Protein AF-A0A3N4KZ44-F1 (afdb_monomer_lite)

Secondary structure (DSSP, 8-state):
--PPPPPPPP-PPPPP----------------PPP---S-HHHHHHHHHS----HHHHHHHHHHHHHHHTT----TT-S----GGGG----TT--HHHIIIIIHHHHT--TTPBPPHHHHH---SS---EEETTTTEEEEEEEEE-TTS-EEEEEEE--SSSS-B--GGGSSGGGS---

Organism: NCBI:txid1392247

Structure (mmCIF, N/CA/C/O backbone):
data_AF-A0A3N4KZ44-F1
#
_entry.id   AF-A0A3N4KZ44-F1
#
loop_
_atom_site.group_PDB
_atom_site.id
_atom_site.type_symbol
_atom_site.label_atom_id
_atom_site.label_alt_id
_atom_site.label_comp_id
_atom_site.label_asym_id
_atom_site.label_entity_id
_atom_site.label_seq_id
_atom_site.pdbx_PDB_ins_code
_atom_site.Cartn_x
_atom_site.Cartn_y
_atom_site.Cartn_z
_atom_site.occupancy
_atom_site.B_iso_or_equiv
_atom_site.auth_seq_id
_atom_site.auth_comp_id
_atom_site.auth_asym_id
_atom_site.auth_atom_id
_atom_site.pdbx_PDB_model_num
ATOM 1 N N . MET A 1 1 ? -54.982 -13.022 35.922 1.00 40.28 1 MET A N 1
ATOM 2 C CA . MET A 1 1 ? -55.356 -11.847 36.739 1.00 40.28 1 MET A CA 1
ATOM 3 C C . MET A 1 1 ? -54.188 -10.865 36.671 1.00 40.28 1 MET A C 1
ATOM 5 O O . MET A 1 1 ? -53.186 -11.093 37.330 1.00 40.28 1 MET A O 1
ATOM 9 N N . PHE A 1 2 ? -54.249 -9.863 35.788 1.00 37.91 2 PHE A N 1
ATOM 10 C CA . PHE A 1 2 ? -53.142 -8.926 35.540 1.00 37.91 2 PHE A CA 1
ATOM 11 C C . PHE A 1 2 ? -53.547 -7.516 35.988 1.00 37.91 2 PHE A C 1
ATOM 13 O O . PHE A 1 2 ? -54.566 -6.992 35.543 1.00 37.91 2 PHE A O 1
ATOM 20 N N . ARG A 1 3 ? -52.770 -6.931 36.910 1.00 39.06 3 ARG A N 1
ATOM 21 C CA . ARG A 1 3 ? -52.934 -5.558 37.416 1.00 39.06 3 ARG A CA 1
ATOM 22 C C . ARG A 1 3 ? -52.332 -4.565 36.417 1.00 39.06 3 ARG A C 1
ATOM 24 O O . ARG A 1 3 ? -51.129 -4.597 36.178 1.00 39.06 3 ARG A O 1
ATOM 31 N N . LEU A 1 4 ? -53.154 -3.661 35.890 1.00 42.06 4 LEU A N 1
ATOM 32 C CA . LEU A 1 4 ? -52.714 -2.461 35.174 1.00 42.06 4 LEU A CA 1
ATOM 33 C C . LEU A 1 4 ? -52.426 -1.348 36.191 1.00 42.06 4 LEU A C 1
ATOM 35 O O . LEU A 1 4 ? -53.303 -0.972 36.965 1.00 42.06 4 LEU A O 1
ATOM 39 N N . LEU A 1 5 ? -51.194 -0.832 36.198 1.00 40.97 5 LEU A N 1
ATOM 40 C CA . LEU A 1 5 ? -50.824 0.363 36.959 1.00 40.97 5 LEU A CA 1
ATOM 41 C C . LEU A 1 5 ? -51.255 1.614 36.180 1.00 40.97 5 LEU A C 1
ATOM 43 O O . LEU A 1 5 ? -50.787 1.863 35.069 1.00 40.97 5 LEU A O 1
ATOM 47 N N . SER A 1 6 ? -52.151 2.395 36.782 1.00 49.12 6 SER A N 1
ATOM 48 C CA . SER A 1 6 ? -52.644 3.673 36.264 1.00 49.12 6 SER A CA 1
ATOM 49 C C . SER A 1 6 ? -51.528 4.716 36.162 1.00 49.12 6 SER A C 1
ATOM 51 O O . SER A 1 6 ? -50.885 5.052 37.155 1.00 49.12 6 SER A O 1
ATOM 53 N N . ARG A 1 7 ? -51.339 5.289 34.968 1.00 46.06 7 ARG A N 1
ATOM 54 C CA . ARG A 1 7 ? -50.574 6.529 34.774 1.00 46.06 7 ARG A CA 1
ATOM 55 C C . ARG A 1 7 ? -51.441 7.720 35.185 1.00 46.06 7 ARG A C 1
ATOM 57 O O . ARG A 1 7 ? -52.486 7.949 34.585 1.00 46.06 7 ARG A O 1
ATOM 64 N N . GLN A 1 8 ? -50.992 8.494 36.169 1.00 47.38 8 GLN A N 1
ATOM 65 C CA . GLN A 1 8 ? -51.526 9.830 36.437 1.00 47.38 8 GLN A CA 1
ATOM 66 C C . GLN A 1 8 ? -50.777 10.865 35.592 1.00 47.38 8 GLN A C 1
ATOM 68 O O . GLN A 1 8 ? -49.548 10.860 35.526 1.00 47.38 8 GLN A O 1
ATOM 73 N N . ALA A 1 9 ? -51.527 11.752 34.940 1.00 46.09 9 ALA A N 1
ATOM 74 C CA . ALA A 1 9 ? -50.994 12.895 34.211 1.00 46.09 9 ALA A CA 1
ATOM 75 C C . ALA A 1 9 ? -50.827 14.082 35.171 1.00 46.09 9 ALA A C 1
ATOM 77 O O . ALA A 1 9 ? -51.805 14.568 35.737 1.00 46.09 9 ALA A O 1
ATOM 78 N N . ALA A 1 10 ? -49.596 14.563 35.341 1.00 48.56 10 ALA A N 1
ATOM 79 C CA . ALA A 1 10 ? -49.326 15.802 36.060 1.00 48.56 10 ALA A CA 1
ATOM 80 C C . ALA A 1 10 ? -49.395 16.983 35.081 1.00 48.56 10 ALA A C 1
ATOM 82 O O . ALA A 1 10 ? -48.606 17.075 34.140 1.00 48.56 10 ALA A O 1
ATOM 83 N N . LYS A 1 11 ? -50.350 17.891 35.300 1.00 52.84 11 LYS A N 1
ATOM 84 C CA . LYS A 1 11 ? -50.457 19.160 34.574 1.00 52.84 11 LYS A CA 1
ATOM 85 C C . LYS A 1 11 ? -49.681 20.220 35.355 1.00 52.84 11 LYS A C 1
ATOM 87 O O . LYS A 1 11 ? -50.079 20.588 36.457 1.00 52.84 11 LYS A O 1
ATOM 92 N N . ALA A 1 12 ? -48.565 20.689 34.804 1.00 51.66 12 ALA A N 1
ATOM 93 C CA . ALA A 1 12 ? -47.811 21.791 35.391 1.00 51.66 12 ALA A CA 1
ATOM 94 C C . ALA A 1 12 ? -48.602 23.101 35.239 1.00 51.66 12 ALA A C 1
ATOM 96 O O . ALA A 1 12 ? -48.993 23.477 34.133 1.00 51.66 12 ALA A O 1
ATOM 97 N N . VAL A 1 13 ? -48.844 23.785 36.357 1.00 61.00 13 VAL A N 1
ATOM 98 C CA . VAL A 1 13 ? -49.424 25.133 36.386 1.00 61.00 13 VAL A CA 1
ATOM 99 C C . VAL A 1 13 ? -48.278 26.141 36.227 1.00 61.00 13 VAL A C 1
ATOM 101 O O . VAL A 1 13 ? -47.340 26.100 37.028 1.00 61.00 13 VAL A O 1
ATOM 104 N N . PRO A 1 14 ? -48.307 27.047 35.233 1.00 47.00 14 PRO A N 1
ATOM 105 C CA . PRO A 1 14 ? -47.292 28.083 35.115 1.00 47.00 14 PRO A CA 1
ATOM 106 C C . PRO A 1 14 ? -47.464 29.110 36.238 1.00 47.00 14 PRO A C 1
ATOM 108 O O . PRO A 1 14 ? -48.543 29.675 36.409 1.00 47.00 14 PRO A O 1
ATOM 111 N N . ARG A 1 15 ? -46.394 29.372 36.998 1.00 53.53 15 ARG A N 1
ATOM 112 C CA . ARG A 1 15 ? -46.328 30.512 37.923 1.00 53.53 15 ARG A CA 1
ATOM 113 C C . ARG A 1 15 ? -45.977 31.778 37.132 1.00 53.53 15 ARG A C 1
ATOM 115 O O . ARG A 1 15 ? -44.904 31.812 36.528 1.00 53.53 15 ARG A O 1
ATOM 122 N N . PRO A 1 16 ? -46.821 32.820 37.129 1.00 54.81 16 PRO A N 1
ATOM 123 C CA . PRO A 1 16 ? -46.463 34.102 36.549 1.00 54.81 16 PRO A CA 1
ATOM 124 C C . PRO A 1 16 ? -45.644 34.901 37.568 1.00 54.81 16 PRO A C 1
ATOM 126 O O . PRO A 1 16 ? -46.110 35.171 38.670 1.00 54.81 16 PRO A O 1
ATOM 129 N N . GLY A 1 17 ? -44.427 35.293 37.191 1.00 56.12 17 GLY A N 1
ATOM 130 C CA . GLY A 1 17 ? -43.670 36.308 37.925 1.00 56.12 17 GLY A CA 1
ATOM 131 C C . GLY A 1 17 ? -42.298 35.853 38.395 1.00 56.12 17 GLY A C 1
ATOM 132 O O . GLY A 1 17 ? -42.107 35.554 39.565 1.00 56.12 17 GLY A O 1
ATOM 133 N N . LEU A 1 18 ? -41.331 35.870 37.482 1.00 46.88 18 LEU A N 1
ATOM 134 C CA . LEU A 1 18 ? -39.922 36.120 37.787 1.00 46.88 18 LEU A CA 1
ATOM 135 C C . LEU A 1 18 ? -39.269 36.605 36.490 1.00 46.88 18 LEU A C 1
ATOM 137 O O . LEU A 1 18 ? -38.798 35.829 35.663 1.00 46.88 18 LEU A O 1
ATOM 141 N N . ARG A 1 19 ? -39.342 37.924 36.273 1.00 55.53 19 ARG A N 1
ATOM 142 C CA . ARG A 1 19 ? -38.560 38.610 35.243 1.00 55.53 19 ARG A CA 1
ATOM 143 C C . ARG A 1 19 ? -37.095 38.556 35.670 1.00 55.53 19 ARG A C 1
ATOM 145 O O . ARG A 1 19 ? -36.707 39.242 36.609 1.00 55.53 19 ARG A O 1
ATOM 152 N N . LEU A 1 20 ? -36.312 37.739 34.976 1.00 49.72 20 LEU A N 1
ATOM 153 C CA . LEU A 1 20 ? -34.854 37.789 34.990 1.00 49.72 20 LEU A CA 1
ATOM 154 C C . LEU A 1 20 ? -34.363 38.606 33.782 1.00 49.72 20 LEU A C 1
ATOM 156 O O . LEU A 1 20 ? -35.048 38.657 32.756 1.00 49.72 20 LEU A O 1
ATOM 160 N N . PRO A 1 21 ? -33.223 39.297 33.926 1.00 47.91 21 PRO A N 1
ATOM 161 C CA . PRO A 1 21 ? -32.775 40.329 33.008 1.00 47.91 21 PRO A CA 1
ATOM 162 C C . PRO A 1 21 ? -32.387 39.738 31.653 1.00 47.91 21 PRO A C 1
ATOM 164 O O . PRO A 1 21 ? -31.763 38.681 31.568 1.00 47.91 21 PRO A O 1
ATOM 167 N N . THR A 1 22 ? -32.721 40.469 30.591 1.00 53.00 22 THR A N 1
ATOM 168 C CA . THR A 1 22 ? -32.206 40.317 29.226 1.00 53.00 22 THR A CA 1
ATOM 169 C C . THR A 1 22 ? -30.694 40.553 29.204 1.00 53.00 22 THR A C 1
ATOM 171 O O . THR A 1 22 ? -30.212 41.610 28.810 1.00 53.00 22 THR A O 1
ATOM 174 N N . GLY A 1 23 ? -29.936 39.566 29.674 1.00 49.66 23 GLY A N 1
ATOM 175 C CA . GLY A 1 23 ? -28.494 39.464 29.511 1.00 49.66 23 GLY A CA 1
ATOM 176 C C . GLY A 1 23 ? -28.191 38.430 28.437 1.00 49.66 23 GLY A C 1
ATOM 177 O O . GLY A 1 23 ? -28.537 37.267 28.603 1.00 49.66 23 GLY A O 1
ATOM 178 N N . THR A 1 24 ? -27.607 38.896 27.331 1.00 50.44 24 THR A N 1
ATOM 179 C CA . THR A 1 24 ? -26.847 38.128 26.328 1.00 50.44 24 THR A CA 1
ATOM 180 C C . THR A 1 24 ? -27.332 36.700 26.054 1.00 50.44 24 THR A C 1
ATOM 182 O O . THR A 1 24 ? -26.993 35.745 26.749 1.00 50.44 24 THR A O 1
ATOM 185 N N . SER A 1 25 ? -28.048 36.535 24.938 1.00 44.53 25 SER A N 1
ATOM 186 C CA . SER A 1 25 ? -28.306 35.235 24.312 1.00 44.53 25 SER A CA 1
ATOM 187 C C . SER A 1 25 ? -26.978 34.538 23.986 1.00 44.53 25 SER A C 1
ATOM 189 O O . SER A 1 25 ? -26.465 34.633 22.870 1.00 44.53 25 SER A O 1
ATOM 191 N N . ARG A 1 26 ? -26.411 33.810 24.955 1.00 45.97 26 ARG A N 1
ATOM 192 C CA . ARG A 1 26 ? -25.423 32.769 24.690 1.00 45.97 26 ARG A CA 1
ATOM 193 C C . ARG A 1 26 ? -26.146 31.736 23.844 1.00 45.97 26 ARG A C 1
ATOM 195 O O . ARG A 1 26 ? -26.981 30.985 24.339 1.00 45.97 26 ARG A O 1
ATOM 202 N N . ARG A 1 27 ? -25.864 31.746 22.544 1.00 41.91 27 ARG A N 1
ATOM 203 C CA . ARG A 1 27 ? -26.273 30.699 21.614 1.00 41.91 27 ARG A CA 1
ATOM 204 C C . ARG A 1 27 ? -25.548 29.431 22.065 1.00 41.91 27 ARG A C 1
ATOM 206 O O . ARG A 1 27 ? -24.419 29.175 21.665 1.00 41.91 27 ARG A O 1
ATOM 213 N N . ILE A 1 28 ? -26.153 28.690 22.992 1.00 43.34 28 ILE A N 1
ATOM 214 C CA . ILE A 1 28 ? -25.689 27.358 23.362 1.00 43.34 28 ILE A CA 1
ATOM 215 C C . ILE A 1 28 ? -25.961 26.519 22.122 1.00 43.34 28 ILE A C 1
ATOM 217 O O . ILE A 1 28 ? -27.093 26.110 21.873 1.00 43.34 28 ILE A O 1
ATOM 221 N N . HIS A 1 29 ? -24.942 26.343 21.286 1.00 44.47 29 HIS A N 1
ATOM 222 C CA . HIS A 1 29 ? -24.973 25.311 20.268 1.00 44.47 29 HIS A CA 1
ATOM 223 C C . HIS A 1 29 ? -25.168 24.000 21.025 1.00 44.47 29 HIS A C 1
ATOM 225 O O . HIS A 1 29 ? -24.262 23.545 21.719 1.00 44.47 29 HIS A O 1
ATOM 231 N N . SER A 1 30 ? -26.382 23.447 20.986 1.00 54.56 30 SER A N 1
ATOM 232 C CA . SER A 1 30 ? -26.667 22.154 21.591 1.00 54.56 30 SER A CA 1
ATOM 233 C C . SER A 1 30 ? -25.847 21.125 20.827 1.00 54.56 30 SER A C 1
ATOM 235 O O . SER A 1 30 ? -26.224 20.703 19.733 1.00 54.56 30 SER A O 1
ATOM 237 N N . VAL A 1 31 ? -24.678 20.783 21.360 1.00 65.19 31 VAL A N 1
ATOM 238 C CA . VAL A 1 31 ? -23.853 19.717 20.813 1.00 65.19 31 VAL A CA 1
ATOM 239 C C . VAL A 1 31 ? -24.664 18.437 20.971 1.00 65.19 31 VAL A C 1
ATOM 241 O O . VAL A 1 31 ? -24.881 17.961 22.085 1.00 65.19 31 VAL A O 1
ATOM 244 N N . GLN A 1 32 ? -25.187 17.926 19.859 1.00 71.69 32 GLN A N 1
ATOM 245 C CA . GLN A 1 32 ? -25.942 16.684 19.859 1.00 71.69 32 GLN A CA 1
ATOM 246 C C . GLN A 1 32 ? -24.969 15.552 20.188 1.00 71.69 32 GLN A C 1
ATOM 248 O O . GLN A 1 32 ? -24.024 15.299 19.442 1.00 71.69 32 GLN A O 1
ATOM 253 N N . LEU A 1 33 ? -25.167 14.921 21.344 1.00 71.44 33 LEU A N 1
ATOM 254 C CA . LEU A 1 33 ? -24.372 13.771 21.746 1.00 71.44 33 LEU A CA 1
ATOM 255 C C . LEU A 1 33 ? -24.641 12.604 20.784 1.00 71.44 33 LEU A C 1
ATOM 257 O O . LEU A 1 33 ? -25.797 12.404 20.388 1.00 71.44 33 LEU A O 1
ATOM 261 N N . PRO A 1 34 ? -23.609 11.823 20.421 1.00 74.25 34 PRO A N 1
ATOM 262 C CA . PRO A 1 34 ? -23.810 10.601 19.660 1.00 74.25 34 PRO A CA 1
ATOM 263 C C . PRO A 1 34 ? -24.719 9.652 20.447 1.00 74.25 34 PRO A C 1
ATOM 265 O O . PRO A 1 34 ? -24.643 9.556 21.674 1.00 74.25 34 PRO A O 1
ATOM 268 N N . TYR A 1 35 ? -25.610 8.966 19.736 1.00 77.00 35 TYR A N 1
ATOM 269 C CA . TYR A 1 35 ? -26.582 8.063 20.344 1.00 77.00 35 TYR A CA 1
ATOM 270 C C . TYR A 1 35 ? -25.882 6.914 21.092 1.00 77.00 35 TYR A C 1
ATOM 272 O O . TYR A 1 35 ? -25.133 6.142 20.495 1.00 77.00 35 TYR A O 1
ATOM 280 N N . SER A 1 36 ? -26.154 6.787 22.395 1.00 73.00 36 SER A N 1
ATOM 281 C CA . SER A 1 36 ? -25.582 5.768 23.288 1.00 73.00 36 SER A CA 1
ATOM 282 C C . SER A 1 36 ? -26.632 4.737 23.732 1.00 73.00 36 SER A C 1
ATOM 284 O O . SER A 1 36 ? -26.799 4.475 24.924 1.00 73.00 36 SER A O 1
ATOM 286 N N . GLY A 1 37 ? -27.417 4.216 22.786 1.00 81.50 37 GLY A N 1
ATOM 287 C CA . GLY A 1 37 ? -28.410 3.176 23.072 1.00 81.50 37 GLY A CA 1
ATOM 288 C C . GLY A 1 37 ? -27.800 1.780 23.261 1.00 81.50 37 GLY A C 1
ATOM 289 O O . GLY A 1 37 ? -26.612 1.585 22.996 1.00 81.50 37 GLY A O 1
ATOM 290 N N . PRO A 1 38 ? -28.611 0.791 23.685 1.00 84.56 38 PRO A N 1
ATOM 291 C CA . PRO A 1 38 ? -28.193 -0.606 23.773 1.00 84.56 38 PRO A CA 1
ATOM 292 C C . PRO A 1 38 ? -27.621 -1.108 22.437 1.00 84.56 38 PRO A C 1
ATOM 294 O O . PRO A 1 38 ? -28.073 -0.661 21.376 1.00 84.56 38 PRO A O 1
ATOM 297 N N . PRO A 1 39 ? -26.658 -2.042 22.450 1.00 81.69 39 PRO A N 1
ATOM 298 C CA . PRO A 1 39 ? -26.123 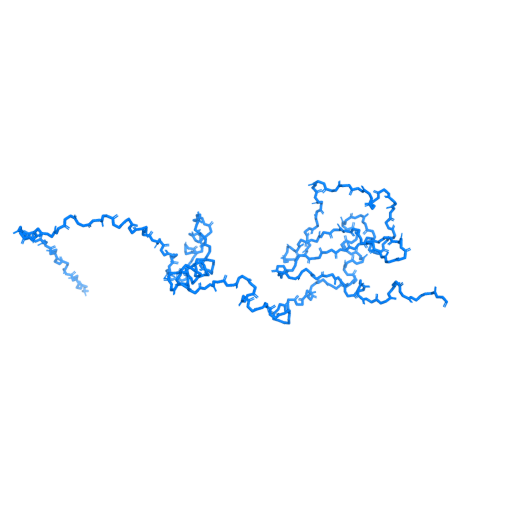-2.622 21.224 1.00 81.69 39 PRO A CA 1
ATOM 299 C C . PRO A 1 39 ? -27.234 -3.380 20.484 1.00 81.69 39 PRO A C 1
ATOM 301 O O . PRO A 1 39 ? -27.728 -4.404 20.947 1.00 81.69 39 PRO A O 1
ATOM 304 N N . SER A 1 40 ? -27.658 -2.838 19.344 1.00 89.06 40 SER A N 1
ATOM 305 C CA . SER A 1 40 ? -28.688 -3.405 18.472 1.00 89.06 40 SER A CA 1
ATOM 306 C C . SER A 1 40 ? -28.388 -3.053 17.016 1.00 89.06 40 SER A C 1
ATOM 308 O O . SER A 1 40 ? -27.619 -2.125 16.746 1.00 89.06 40 SER A O 1
AT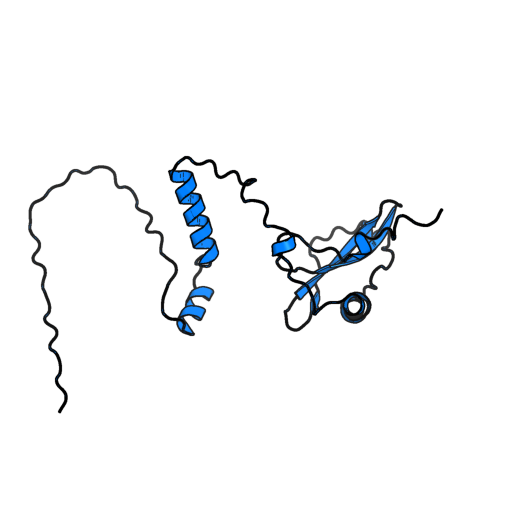OM 310 N N . TYR A 1 41 ? -29.012 -3.762 16.075 1.00 83.25 41 TYR A N 1
ATOM 311 C CA . TYR A 1 41 ? -28.844 -3.488 14.646 1.00 83.25 41 TYR A CA 1
ATOM 312 C C . TYR A 1 41 ? -29.269 -2.055 14.276 1.00 83.25 41 TYR A C 1
ATOM 314 O O . TYR A 1 41 ? -28.580 -1.383 13.512 1.00 83.25 41 TYR A O 1
ATOM 322 N N . ASP A 1 42 ? -30.323 -1.535 14.911 1.00 79.06 42 ASP A N 1
ATOM 323 C CA . ASP A 1 42 ? -30.773 -0.147 14.742 1.00 79.06 42 ASP A CA 1
ATOM 324 C C . ASP A 1 42 ? -29.739 0.873 15.235 1.00 79.06 42 ASP A C 1
ATOM 326 O O . ASP A 1 42 ? -29.569 1.937 14.635 1.00 79.06 42 ASP A O 1
ATOM 330 N N . THR A 1 43 ? -29.018 0.553 16.314 1.00 78.56 43 THR A N 1
ATOM 331 C CA . THR A 1 43 ? -27.940 1.396 16.858 1.00 78.56 43 THR A CA 1
ATOM 332 C C . THR A 1 43 ? -26.792 1.517 15.857 1.00 78.56 43 THR A C 1
ATOM 334 O O . THR A 1 43 ? -26.274 2.612 15.644 1.00 78.56 43 THR A O 1
ATOM 337 N N . ILE A 1 44 ? -26.441 0.410 15.197 1.00 73.06 44 ILE A N 1
ATOM 338 C CA . ILE A 1 44 ? -25.412 0.357 14.154 1.00 73.06 44 ILE A CA 1
ATOM 339 C C . ILE A 1 44 ? -25.887 1.126 12.915 1.00 73.06 44 ILE A C 1
ATOM 341 O O . ILE A 1 44 ? -25.208 2.043 12.456 1.00 73.06 44 ILE A O 1
ATOM 345 N N . ALA A 1 45 ? -27.089 0.828 12.415 1.00 79.88 45 ALA A N 1
ATOM 346 C CA . ALA A 1 45 ? -27.648 1.484 11.236 1.00 79.88 45 ALA A CA 1
ATOM 347 C C . ALA A 1 45 ? -27.738 3.010 11.409 1.00 79.88 45 ALA A C 1
ATOM 349 O O . ALA A 1 45 ? -27.387 3.755 10.493 1.00 79.88 45 ALA A O 1
ATOM 350 N N . ARG A 1 46 ? -28.131 3.500 12.594 1.00 73.06 46 ARG A N 1
ATOM 351 C CA . ARG A 1 46 ? -28.152 4.941 12.900 1.00 73.06 46 ARG A CA 1
ATOM 352 C C . ARG A 1 46 ? -26.761 5.566 12.950 1.00 73.06 46 ARG A C 1
ATOM 354 O O . ARG A 1 46 ? -26.618 6.688 12.472 1.00 73.06 46 ARG A O 1
ATOM 361 N N . GLN A 1 47 ? -25.752 4.867 13.477 1.00 68.94 47 GLN A N 1
ATOM 362 C CA . GLN A 1 47 ? -24.371 5.365 13.479 1.00 68.94 47 GLN A CA 1
ATOM 363 C C . GLN A 1 47 ? -23.847 5.585 12.056 1.00 68.94 47 GLN A C 1
ATOM 365 O O . GLN A 1 47 ? -23.237 6.618 11.801 1.00 68.94 47 GLN A O 1
ATOM 370 N N . PHE A 1 48 ? -24.140 4.671 11.127 1.00 67.88 48 PHE A N 1
ATOM 371 C CA . PHE A 1 48 ? -23.689 4.775 9.734 1.00 67.88 48 PHE A CA 1
ATOM 372 C C . PHE A 1 48 ? -24.571 5.665 8.846 1.00 67.88 48 PHE A C 1
ATOM 374 O O . PHE A 1 48 ? -24.085 6.203 7.857 1.00 67.88 48 PHE A O 1
ATOM 381 N N . SER A 1 49 ? -25.853 5.836 9.184 1.00 70.50 49 SER A N 1
ATOM 382 C CA . SER A 1 49 ? -26.788 6.659 8.394 1.00 70.50 49 SER A CA 1
ATOM 383 C C . SER A 1 49 ? -26.786 8.133 8.796 1.00 70.50 49 SER A C 1
ATOM 385 O O . SER A 1 49 ? -27.216 8.991 8.029 1.00 70.50 49 SER A O 1
ATOM 387 N N . SER A 1 50 ? -26.355 8.452 10.017 1.00 59.06 50 SER A N 1
ATOM 388 C CA . SER A 1 50 ? -26.259 9.839 10.457 1.00 59.06 50 SER A CA 1
ATOM 389 C C . SER A 1 50 ? -24.999 10.481 9.876 1.00 59.06 50 SER A C 1
ATOM 391 O O . SER A 1 50 ? -23.922 9.899 9.936 1.00 59.06 50 SER A O 1
ATOM 393 N N . SER A 1 51 ? -25.084 11.728 9.411 1.00 58.09 51 SER A N 1
ATOM 394 C CA . SER A 1 51 ? -23.908 12.558 9.095 1.00 58.09 51 SER A CA 1
ATOM 395 C C . SER A 1 51 ? -23.065 12.900 10.342 1.00 58.09 51 SER A C 1
ATOM 397 O O . SER A 1 51 ? -22.308 13.873 10.339 1.00 58.09 51 SER A O 1
ATOM 399 N N . GLN A 1 52 ? -23.265 12.186 11.455 1.00 58.28 52 GLN A N 1
ATOM 400 C CA . GLN A 1 52 ? -22.607 12.436 12.720 1.00 58.28 52 GLN A CA 1
ATOM 401 C C . GLN A 1 52 ? -21.247 11.754 12.704 1.00 58.28 52 GLN A C 1
ATOM 403 O O . GLN A 1 52 ? -21.100 10.554 12.498 1.00 58.28 52 GLN A O 1
ATOM 408 N N . ILE A 1 53 ? -20.246 12.588 12.945 1.00 59.91 53 ILE A N 1
ATOM 409 C CA . ILE A 1 53 ? -18.870 12.224 13.249 1.00 59.91 53 ILE A CA 1
ATOM 410 C C . ILE A 1 53 ? -18.880 11.042 14.229 1.00 59.91 53 ILE A C 1
ATOM 412 O O . ILE A 1 53 ? -19.522 11.125 15.279 1.00 59.91 53 ILE A O 1
ATOM 416 N N . GLY A 1 54 ? -18.184 9.952 13.884 1.00 72.50 54 GLY A N 1
ATOM 417 C CA . GLY A 1 54 ? -18.165 8.731 14.691 1.00 72.50 54 GLY A CA 1
ATOM 418 C C . GLY A 1 54 ? -17.837 9.011 16.168 1.00 72.50 54 GLY A C 1
ATOM 419 O O . GLY A 1 54 ? -17.123 9.976 16.457 1.00 72.50 54 GLY A O 1
ATOM 420 N N . PRO A 1 55 ? -18.313 8.187 17.122 1.00 68.81 55 PRO A N 1
ATOM 421 C CA . PRO A 1 55 ? -18.223 8.487 18.554 1.00 68.81 55 PRO A CA 1
ATOM 422 C C . PRO A 1 55 ? -16.803 8.838 19.018 1.00 68.81 55 PRO A C 1
ATOM 424 O O . PRO A 1 55 ? -16.613 9.788 19.772 1.00 68.81 55 PRO A O 1
ATOM 427 N N . GLN A 1 56 ? -15.788 8.132 18.508 1.00 68.81 56 GLN A N 1
ATOM 428 C CA . GLN A 1 56 ? -14.382 8.429 18.799 1.00 68.81 56 GLN A CA 1
ATOM 429 C C . GLN A 1 56 ? -13.969 9.833 18.345 1.00 68.81 56 GLN A C 1
ATOM 431 O O . GLN A 1 56 ? -13.384 10.587 19.121 1.00 68.81 56 GLN A O 1
ATOM 436 N N . ALA A 1 57 ? -14.310 10.211 17.115 1.00 71.94 57 ALA A N 1
ATOM 437 C CA . ALA A 1 57 ? -13.984 11.524 16.578 1.00 71.94 57 ALA A CA 1
ATOM 438 C C . ALA A 1 57 ? -14.786 12.645 17.272 1.00 71.94 57 ALA A C 1
ATOM 440 O O . ALA A 1 57 ? -14.267 13.748 17.451 1.00 71.94 57 ALA A O 1
ATOM 441 N N . PHE A 1 58 ? -16.005 12.357 17.746 1.00 79.00 58 PHE A N 1
ATOM 442 C CA . PHE A 1 58 ? -16.774 13.271 18.591 1.00 79.00 58 PHE A CA 1
ATOM 443 C C . PHE A 1 58 ? -16.053 13.551 19.916 1.00 79.00 58 PHE A C 1
ATOM 445 O O . PHE A 1 58 ? -15.834 14.712 20.263 1.00 79.00 58 PHE A O 1
ATOM 452 N N . PHE A 1 59 ? -15.635 12.508 20.641 1.00 78.25 59 PHE A N 1
ATOM 453 C CA . PHE A 1 59 ? -14.926 12.676 21.914 1.00 78.25 59 PHE A CA 1
ATOM 454 C C . PHE A 1 59 ? -13.543 13.311 21.738 1.00 78.25 59 PHE A C 1
ATOM 456 O O . PHE A 1 59 ? -13.153 14.130 22.570 1.00 78.25 59 PHE A O 1
ATOM 463 N N . ALA A 1 60 ? -12.834 13.009 20.647 1.00 77.25 60 ALA A N 1
ATOM 464 C CA . ALA A 1 60 ? -11.569 13.661 20.315 1.00 77.25 60 ALA A CA 1
ATOM 465 C C . ALA A 1 60 ? -11.753 15.175 20.102 1.00 77.25 60 ALA A C 1
ATOM 467 O O . ALA A 1 60 ? -11.064 15.971 20.741 1.00 77.25 60 ALA A O 1
ATOM 468 N N . ARG A 1 61 ? -12.743 15.584 19.292 1.00 78.25 61 ARG A N 1
ATOM 469 C CA . ARG A 1 61 ? -13.083 17.006 19.100 1.00 78.25 61 ARG A CA 1
ATOM 470 C C . ARG A 1 61 ? -13.529 17.677 20.391 1.00 78.25 61 ARG A C 1
ATOM 472 O O . ARG A 1 61 ? -13.121 18.802 20.656 1.00 78.25 61 ARG A O 1
ATOM 479 N N . LYS A 1 62 ? -14.350 17.001 21.201 1.00 83.19 62 LYS A N 1
ATOM 480 C CA . LYS A 1 62 ? -14.810 17.541 22.485 1.00 83.19 62 LYS A CA 1
ATOM 481 C C . LYS A 1 62 ? -13.632 17.813 23.420 1.00 83.19 62 LYS A C 1
ATOM 483 O O . LYS A 1 62 ? -13.551 18.897 23.979 1.00 83.19 62 LYS A O 1
ATOM 488 N N . ARG A 1 63 ? -12.687 16.874 23.526 1.00 82.56 63 ARG A N 1
ATOM 489 C CA . ARG A 1 63 ? -11.478 17.036 24.346 1.00 82.56 63 ARG A CA 1
ATOM 490 C C . ARG A 1 63 ? -10.609 18.201 23.857 1.00 82.56 63 ARG A C 1
ATOM 492 O O . ARG A 1 63 ? -10.147 18.986 24.677 1.00 82.56 63 ARG A O 1
ATOM 499 N N . GLN A 1 64 ? -10.430 18.343 22.541 1.00 80.88 64 GLN A N 1
ATOM 500 C CA . GLN A 1 64 ? -9.711 19.480 21.949 1.00 80.88 64 GLN A CA 1
ATOM 501 C C . GLN A 1 64 ? -10.403 20.818 22.243 1.00 80.88 64 GLN A C 1
ATOM 503 O O . GLN A 1 64 ? -9.744 21.795 22.590 1.00 80.88 64 GLN A O 1
ATOM 508 N N . GLN A 1 65 ? -11.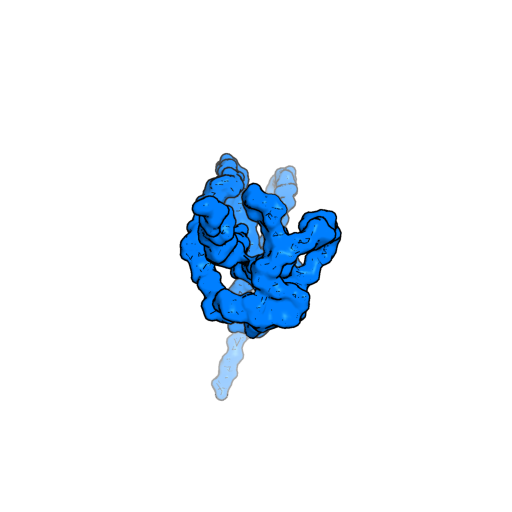732 20.858 22.135 1.00 83.12 65 GLN A N 1
ATOM 509 C CA . GLN A 1 65 ? -12.524 22.049 22.428 1.00 83.12 65 GLN A CA 1
ATOM 510 C C . GLN A 1 65 ? -12.442 22.430 23.915 1.00 83.12 65 GLN A C 1
ATOM 512 O O . GLN A 1 65 ? -12.215 23.593 24.229 1.00 83.12 65 GLN A O 1
ATOM 517 N N . GLU A 1 66 ? -12.554 21.459 24.823 1.00 87.56 66 GLU A N 1
ATOM 518 C CA . GLU A 1 66 ? -12.410 21.679 26.267 1.00 87.56 66 GLU A CA 1
ATOM 519 C C . GLU A 1 66 ? -10.996 22.165 26.639 1.00 87.56 66 GLU A C 1
ATOM 521 O O . GLU A 1 66 ? -10.862 23.033 27.498 1.00 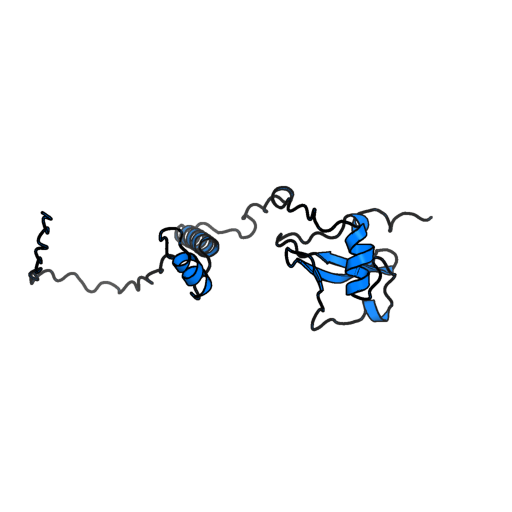87.56 66 GLU A O 1
ATOM 526 N N . ALA A 1 67 ? -9.943 21.653 25.991 1.00 83.25 67 ALA A N 1
ATOM 527 C CA . ALA A 1 67 ? -8.572 22.142 26.178 1.00 83.25 67 ALA A CA 1
ATOM 528 C C . ALA A 1 67 ? -8.425 23.603 25.719 1.00 83.25 67 ALA A C 1
ATOM 530 O O . ALA A 1 67 ? -7.931 24.450 26.465 1.00 83.25 67 ALA A O 1
ATOM 531 N N . LYS A 1 68 ? -8.971 23.933 24.541 1.00 83.56 68 LYS A N 1
ATOM 532 C CA . LYS A 1 68 ? -9.008 25.308 24.024 1.00 83.56 68 LYS A CA 1
ATOM 533 C C . LYS A 1 68 ? -9.745 26.265 24.967 1.00 83.56 68 LYS A C 1
ATOM 535 O O . LYS A 1 68 ? -9.301 27.391 25.163 1.00 83.56 68 LYS A O 1
ATOM 540 N N . GLU A 1 69 ? -10.856 25.829 25.560 1.00 88.44 69 GLU A N 1
ATOM 541 C CA . GLU A 1 69 ? -11.634 26.623 26.524 1.00 88.44 69 GLU A CA 1
ATOM 542 C C . GLU A 1 69 ? -10.885 26.874 27.839 1.00 88.44 69 GLU A C 1
ATOM 544 O O . GLU A 1 69 ? -11.083 27.920 28.456 1.00 88.44 69 GLU A O 1
ATOM 549 N N . ARG A 1 70 ? -9.985 25.969 28.241 1.00 91.31 70 ARG A N 1
ATOM 550 C CA . ARG A 1 70 ? -9.081 26.167 29.387 1.00 91.31 70 ARG A CA 1
ATOM 551 C C . ARG A 1 70 ? -7.866 27.045 29.065 1.00 91.31 70 ARG A C 1
ATOM 553 O O . ARG A 1 70 ? -7.086 27.338 29.965 1.00 91.31 70 ARG A O 1
ATOM 560 N N . GLY A 1 71 ? -7.704 27.476 27.812 1.00 86.75 71 GLY A N 1
ATOM 561 C CA . GLY A 1 71 ? -6.515 28.200 27.358 1.00 86.75 71 GLY A CA 1
ATOM 562 C C . GLY A 1 71 ? -5.272 27.312 27.247 1.00 86.75 71 GLY A C 1
ATOM 563 O O . GLY A 1 71 ? -4.165 27.832 27.135 1.00 86.75 71 GLY A O 1
ATOM 564 N N . GLU A 1 72 ? -5.440 25.987 27.269 1.00 84.00 72 GLU A N 1
ATOM 565 C CA . GLU A 1 72 ? -4.358 25.051 26.982 1.00 84.00 72 GLU A CA 1
ATOM 566 C C . GLU A 1 72 ? -4.062 25.129 25.482 1.00 84.00 72 GLU A C 1
ATOM 568 O O . GLU A 1 72 ? -4.953 24.959 24.642 1.00 84.00 72 GLU A O 1
ATOM 573 N N . TYR A 1 73 ? -2.808 25.416 25.131 1.00 69.12 73 TYR A N 1
ATOM 574 C CA . TYR A 1 73 ? -2.376 25.311 23.747 1.00 69.12 73 TYR A CA 1
ATOM 575 C C . TYR A 1 73 ? -2.375 23.823 23.400 1.00 69.12 73 TYR A C 1
ATOM 577 O O . TYR A 1 73 ? -1.587 23.055 23.947 1.00 69.12 73 TYR A O 1
ATOM 585 N N . VAL A 1 74 ? -3.295 23.402 22.531 1.00 58.84 74 VAL A N 1
ATOM 586 C CA . VAL A 1 74 ? -3.224 22.072 21.926 1.00 58.84 74 VAL A CA 1
ATOM 587 C C . VAL A 1 74 ? -2.063 22.135 20.948 1.00 58.84 74 VAL A C 1
ATOM 589 O O . VAL A 1 74 ? -2.244 22.494 19.784 1.00 58.84 74 VAL A O 1
ATOM 592 N N . ASP A 1 75 ? -0.859 21.867 21.445 1.00 64.81 75 ASP A N 1
ATOM 593 C CA . ASP A 1 75 ? 0.267 21.625 20.568 1.00 64.81 75 ASP A CA 1
ATOM 594 C C . ASP A 1 75 ? -0.056 20.360 19.772 1.00 64.81 75 ASP A C 1
ATOM 596 O O . ASP A 1 75 ? -0.117 19.248 20.294 1.00 64.81 75 ASP A O 1
ATOM 600 N N . ILE A 1 76 ? -0.347 20.549 18.490 1.00 60.75 76 ILE A N 1
ATOM 601 C CA . ILE A 1 76 ? -0.619 19.464 17.546 1.00 60.75 76 ILE A CA 1
ATOM 602 C C . ILE A 1 76 ? 0.585 18.524 17.390 1.00 60.75 76 ILE A C 1
ATOM 604 O O . ILE A 1 76 ? 0.415 17.422 16.873 1.00 60.75 76 ILE A O 1
ATOM 608 N N . HIS A 1 77 ? 1.766 18.924 17.873 1.00 61.09 77 HIS A N 1
ATOM 609 C CA . HIS A 1 77 ? 2.964 18.092 17.951 1.00 61.09 77 HIS A CA 1
ATOM 610 C C . HIS A 1 77 ? 3.060 17.286 19.264 1.00 61.09 77 HIS A C 1
ATOM 612 O O . HIS A 1 77 ? 3.841 16.341 19.326 1.00 61.09 77 HIS A O 1
ATOM 618 N N . ASP A 1 78 ? 2.239 17.601 20.277 1.00 48.81 78 ASP A N 1
ATOM 619 C CA . ASP A 1 78 ? 2.186 16.937 21.594 1.00 48.81 78 ASP A CA 1
ATOM 620 C C . ASP A 1 78 ? 1.002 15.955 21.719 1.00 48.81 78 ASP A C 1
ATOM 622 O O . ASP A 1 78 ? 0.695 15.413 22.783 1.00 48.81 78 ASP A O 1
ATOM 626 N N . ILE A 1 79 ? 0.342 15.642 20.595 1.00 58.16 79 ILE A N 1
ATOM 627 C CA . ILE A 1 79 ? -0.350 14.357 20.447 1.00 58.16 79 ILE A CA 1
ATOM 628 C C . ILE A 1 79 ? 0.766 13.318 20.434 1.00 58.16 79 ILE A C 1
ATOM 630 O O . ILE A 1 79 ? 1.222 12.946 19.356 1.00 58.16 79 ILE A O 1
ATOM 634 N N . GLY A 1 80 ? 1.249 12.950 21.631 1.00 52.56 80 GLY A N 1
ATOM 635 C CA . GLY A 1 80 ? 2.402 12.084 21.851 1.00 52.56 80 GLY A CA 1
ATOM 636 C C . GLY A 1 80 ? 2.434 11.022 20.773 1.00 52.56 80 GLY A C 1
ATOM 637 O O . GLY A 1 80 ? 1.511 10.204 20.710 1.00 52.56 80 GLY A O 1
ATOM 638 N N . GLY A 1 81 ? 3.403 11.174 19.858 1.00 50.97 81 GLY A N 1
ATOM 639 C CA . GLY A 1 81 ? 3.402 10.500 18.566 1.00 50.97 81 GLY A CA 1
ATOM 640 C C . GLY A 1 81 ? 3.053 9.048 18.796 1.00 50.97 81 GLY A C 1
ATOM 641 O O . GLY A 1 81 ? 3.747 8.376 19.560 1.00 50.97 81 GLY A O 1
ATOM 642 N N . VAL A 1 82 ? 1.904 8.621 18.264 1.00 54.41 82 VAL A N 1
ATOM 643 C CA . VAL A 1 82 ? 1.355 7.313 18.610 1.00 54.41 82 VAL A CA 1
ATOM 644 C C . VAL A 1 82 ? 2.450 6.288 18.356 1.00 54.41 82 VAL A C 1
ATOM 646 O O . VAL A 1 82 ? 2.982 6.251 17.245 1.00 54.41 82 VAL A O 1
ATOM 649 N N . ASP A 1 83 ? 2.832 5.546 19.405 1.00 54.44 83 ASP A N 1
ATOM 650 C CA . ASP A 1 83 ? 3.988 4.651 19.349 1.00 54.44 83 ASP A CA 1
ATOM 651 C C . ASP A 1 83 ? 3.848 3.787 18.090 1.00 54.44 83 ASP A C 1
ATOM 653 O O . ASP A 1 83 ? 2.853 3.063 17.969 1.00 54.44 83 ASP A O 1
ATOM 657 N N . PRO A 1 84 ? 4.798 3.852 17.140 1.00 52.50 84 PRO A N 1
ATOM 658 C CA . PRO A 1 84 ? 4.750 3.044 15.928 1.00 52.50 84 PRO A CA 1
ATOM 659 C C . PRO A 1 84 ? 4.578 1.555 16.246 1.00 52.50 84 PRO A C 1
ATOM 661 O O . PRO A 1 84 ? 3.950 0.819 15.488 1.00 52.50 84 PRO A O 1
ATOM 664 N N . ARG A 1 85 ? 5.088 1.117 17.407 1.00 51.53 85 ARG A N 1
ATOM 665 C CA . ARG A 1 85 ? 4.946 -0.254 17.916 1.00 51.53 85 ARG A CA 1
ATOM 666 C C . ARG A 1 85 ? 3.523 -0.585 18.373 1.00 51.53 85 ARG A C 1
ATOM 668 O O . ARG A 1 85 ? 3.146 -1.753 18.368 1.00 51.53 85 ARG A O 1
ATOM 675 N N . GLY A 1 86 ? 2.722 0.422 18.724 1.00 55.97 86 GLY A N 1
ATOM 676 C CA . GLY A 1 86 ? 1.296 0.303 19.033 1.00 55.97 86 GLY A CA 1
ATOM 677 C C . GLY A 1 86 ? 0.423 0.062 17.797 1.00 55.97 86 GLY A C 1
ATOM 678 O O . GLY A 1 86 ? -0.656 -0.513 17.918 1.00 55.97 86 GLY A O 1
ATOM 679 N N . PHE A 1 87 ? 0.912 0.407 16.600 1.00 57.88 87 PHE A N 1
ATOM 680 C CA . PHE A 1 87 ? 0.293 0.046 15.319 1.00 57.88 87 PHE A CA 1
ATOM 681 C C . PHE A 1 87 ? 0.877 -1.233 14.731 1.00 57.88 87 PHE A C 1
ATOM 683 O O . PHE A 1 87 ? 0.989 -1.361 13.512 1.00 57.88 87 PHE A O 1
ATOM 690 N N . GLY A 1 88 ? 1.218 -2.200 15.585 1.00 51.41 88 GLY A N 1
ATOM 691 C CA . GLY A 1 88 ? 1.570 -3.564 15.200 1.00 51.41 88 GLY A CA 1
ATOM 692 C C . GLY A 1 88 ? 0.408 -4.318 14.545 1.00 51.41 88 GLY A C 1
ATOM 693 O O . GLY A 1 88 ? 0.115 -5.451 14.913 1.00 51.41 88 GLY A O 1
ATOM 694 N N . VAL A 1 89 ? -0.268 -3.714 13.566 1.00 55.47 89 VAL A N 1
ATOM 695 C CA . VAL A 1 89 ? -1.089 -4.411 12.588 1.00 55.47 89 VAL A CA 1
ATOM 696 C C . VAL A 1 89 ? -0.105 -5.139 11.685 1.00 55.47 89 VAL A C 1
ATOM 698 O O . VAL A 1 89 ? 0.196 -4.716 10.571 1.00 55.47 89 VAL A O 1
ATOM 701 N N . LEU A 1 90 ? 0.466 -6.223 12.211 1.00 59.03 90 LEU A N 1
ATOM 702 C CA . LEU A 1 90 ? 1.157 -7.201 11.396 1.00 59.03 90 LEU A CA 1
ATOM 703 C C . LEU A 1 90 ? 0.175 -7.580 10.290 1.00 59.03 90 LEU A C 1
ATOM 705 O O . LEU A 1 90 ? -0.917 -8.086 10.559 1.00 59.03 90 LEU A O 1
ATOM 709 N N . ILE A 1 91 ? 0.536 -7.273 9.048 1.00 71.56 91 ILE A N 1
ATOM 710 C CA . ILE A 1 91 ? -0.219 -7.688 7.871 1.00 71.56 91 ILE A CA 1
ATOM 711 C C . ILE A 1 91 ? 0.084 -9.174 7.666 1.00 71.56 91 ILE A C 1
ATOM 713 O O . ILE A 1 91 ? 0.778 -9.567 6.739 1.00 71.56 91 ILE A O 1
ATOM 717 N N . THR A 1 92 ? -0.359 -10.016 8.599 1.00 78.56 92 THR A N 1
ATOM 718 C CA . THR A 1 92 ? -0.053 -11.453 8.593 1.00 78.56 92 THR A CA 1
ATOM 719 C C . THR A 1 92 ? -0.669 -12.165 7.395 1.00 78.56 92 THR A C 1
ATOM 721 O O . THR A 1 92 ? -0.244 -13.259 7.039 1.00 78.56 92 THR A O 1
ATOM 724 N N . ASP A 1 93 ? -1.666 -11.549 6.760 1.00 81.69 93 ASP A N 1
ATOM 725 C CA . ASP A 1 93 ? -2.343 -12.055 5.577 1.00 81.69 93 ASP A CA 1
ATOM 726 C C . ASP A 1 93 ? -1.645 -11.702 4.257 1.00 81.69 93 ASP A C 1
ATOM 728 O O . ASP A 1 93 ? -1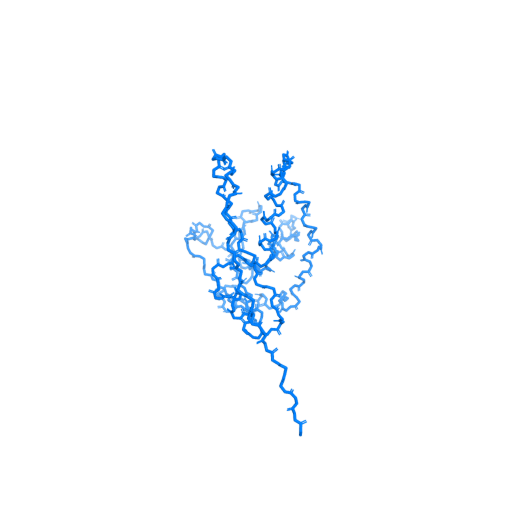.950 -12.355 3.254 1.00 81.69 93 ASP A O 1
ATOM 732 N N . ILE A 1 94 ? -0.711 -10.741 4.243 1.00 85.94 94 ILE A N 1
ATOM 733 C CA . ILE A 1 94 ? 0.076 -10.355 3.061 1.00 85.94 94 ILE A CA 1
ATOM 734 C C . ILE A 1 94 ? 1.564 -10.498 3.385 1.00 85.94 94 ILE A C 1
ATOM 736 O O . ILE A 1 94 ? 2.201 -9.587 3.911 1.00 85.94 94 ILE A O 1
ATOM 740 N N . ASP A 1 95 ? 2.118 -11.654 3.040 1.00 88.31 95 ASP A N 1
ATOM 741 C CA . ASP A 1 95 ? 3.559 -11.870 3.041 1.00 88.31 95 ASP A CA 1
ATOM 742 C C . ASP A 1 95 ? 4.204 -11.410 1.718 1.00 88.31 95 ASP A C 1
ATOM 744 O O . ASP A 1 95 ? 3.541 -10.994 0.763 1.00 88.31 95 ASP A O 1
ATOM 748 N N . HIS A 1 96 ? 5.533 -11.479 1.670 1.00 87.56 96 HIS A N 1
ATOM 749 C CA . HIS A 1 96 ? 6.317 -11.117 0.492 1.00 87.56 96 HIS A CA 1
ATOM 750 C C . HIS A 1 96 ? 5.993 -11.981 -0.739 1.00 87.56 96 HIS A C 1
ATOM 752 O O . HIS A 1 96 ? 5.950 -11.450 -1.846 1.00 87.56 96 HIS A O 1
ATOM 758 N N . GLY A 1 97 ? 5.714 -13.277 -0.563 1.00 91.25 97 GLY A N 1
ATOM 759 C CA . GLY A 1 97 ? 5.374 -14.169 -1.673 1.00 91.25 97 GLY A CA 1
ATOM 760 C C . GLY A 1 97 ? 4.059 -13.765 -2.338 1.00 91.25 97 GLY A C 1
ATOM 761 O O . GLY A 1 97 ? 3.968 -13.720 -3.563 1.00 91.25 97 GLY A O 1
ATOM 762 N N . LYS A 1 98 ? 3.063 -13.363 -1.544 1.00 92.81 98 LYS A N 1
ATOM 763 C CA . LYS A 1 98 ? 1.789 -12.841 -2.059 1.00 92.81 98 LYS A CA 1
ATOM 764 C C . LYS A 1 98 ? 1.954 -11.535 -2.822 1.00 92.81 98 LYS A C 1
ATOM 766 O O . LYS A 1 98 ? 1.326 -11.363 -3.863 1.00 92.81 98 LYS A O 1
ATOM 771 N N . LEU A 1 99 ? 2.804 -10.627 -2.336 1.00 91.12 99 LEU A N 1
ATOM 772 C CA . LEU A 1 99 ? 3.123 -9.395 -3.067 1.00 91.12 99 LEU A CA 1
ATOM 773 C C . LEU A 1 99 ? 3.813 -9.695 -4.402 1.00 91.12 99 LEU A C 1
ATOM 775 O O . LEU A 1 99 ? 3.466 -9.103 -5.420 1.00 91.12 99 LEU A O 1
ATOM 779 N N . GLN A 1 100 ? 4.772 -10.621 -4.396 1.00 92.88 100 GLN A N 1
ATOM 780 C CA . GLN A 1 100 ? 5.573 -10.959 -5.568 1.00 92.88 100 GLN A CA 1
ATOM 781 C C . GLN A 1 100 ? 4.797 -11.728 -6.641 1.00 92.88 100 GLN A C 1
ATOM 783 O O . GLN A 1 100 ? 5.119 -11.594 -7.820 1.00 92.88 100 GLN A O 1
ATOM 788 N N . HIS A 1 101 ? 3.806 -12.527 -6.246 1.00 94.81 101 HIS A N 1
ATOM 789 C CA . HIS A 1 101 ? 3.051 -13.386 -7.154 1.00 94.81 101 HIS A CA 1
ATOM 790 C C . HIS A 1 101 ? 1.615 -12.898 -7.338 1.00 94.81 101 HIS A C 1
ATOM 792 O O . HIS A 1 101 ? 1.309 -12.319 -8.371 1.00 94.81 101 HIS A O 1
ATOM 798 N N . GLU A 1 102 ? 0.751 -13.081 -6.339 1.00 95.19 102 GLU A N 1
ATOM 799 C CA . GLU A 1 102 ? -0.694 -12.843 -6.477 1.00 95.19 102 GLU A CA 1
ATOM 800 C C . GLU A 1 102 ? -1.016 -11.372 -6.785 1.00 95.19 102 GLU A C 1
ATOM 802 O O . GLU A 1 102 ? -1.792 -11.069 -7.690 1.00 95.19 102 GLU A O 1
ATOM 807 N N . VAL A 1 103 ? -0.399 -10.437 -6.057 1.00 92.25 103 VAL A N 1
ATOM 808 C CA . VAL A 1 103 ? -0.631 -8.996 -6.256 1.00 92.25 103 VAL A CA 1
ATOM 809 C C . VAL A 1 103 ? 0.037 -8.502 -7.537 1.00 92.25 103 VAL A C 1
ATOM 811 O O . VAL A 1 103 ? -0.560 -7.711 -8.266 1.00 92.25 103 VAL A O 1
ATOM 814 N N . ALA A 1 104 ? 1.246 -8.981 -7.832 1.00 93.44 104 ALA A N 1
ATOM 815 C CA . ALA A 1 104 ? 1.956 -8.642 -9.061 1.00 93.44 104 ALA A CA 1
ATOM 816 C C . ALA A 1 104 ? 1.198 -9.100 -10.315 1.00 93.44 104 ALA A C 1
ATOM 818 O O . ALA A 1 104 ? 1.064 -8.336 -11.270 1.00 93.44 104 ALA A O 1
ATOM 819 N N . GLU A 1 105 ? 0.658 -10.320 -10.291 1.00 94.94 105 GLU A N 1
ATOM 820 C CA . GLU A 1 105 ? -0.176 -10.874 -11.355 1.00 94.94 105 GLU A CA 1
ATOM 821 C C . GLU A 1 105 ? -1.472 -10.073 -11.510 1.00 94.94 105 GLU A C 1
ATOM 823 O O . GLU A 1 105 ? -1.797 -9.644 -12.616 1.00 94.94 105 GLU A O 1
ATOM 828 N N . ALA A 1 106 ? -2.170 -9.788 -10.404 1.00 92.38 106 ALA A N 1
ATOM 829 C CA . ALA A 1 106 ? -3.401 -9.000 -10.428 1.00 92.38 106 ALA A CA 1
ATOM 830 C C . ALA A 1 106 ? -3.188 -7.566 -10.945 1.00 92.38 106 ALA A C 1
ATOM 832 O O . ALA A 1 106 ? -4.057 -7.017 -11.620 1.00 92.38 106 ALA A O 1
ATOM 833 N N . GLY A 1 107 ? -2.044 -6.956 -10.625 1.00 89.88 107 GLY A N 1
ATOM 834 C CA . GLY A 1 107 ? -1.679 -5.613 -11.071 1.00 89.88 107 GLY A CA 1
ATOM 835 C C . GLY A 1 107 ? -1.030 -5.552 -12.453 1.00 89.88 107 GLY A C 1
ATOM 836 O O . GLY A 1 107 ? -0.863 -4.457 -12.981 1.00 89.88 107 GLY A O 1
ATOM 837 N N . GLY A 1 108 ? -0.624 -6.689 -13.026 1.00 93.62 108 GLY A N 1
ATOM 838 C CA . GLY A 1 108 ? 0.179 -6.732 -14.250 1.00 93.62 108 GLY A CA 1
ATOM 839 C C . GLY A 1 108 ? 1.564 -6.083 -14.110 1.00 93.62 108 GLY A C 1
ATOM 840 O O . GLY A 1 108 ? 2.159 -5.695 -15.113 1.00 93.62 108 GLY A O 1
ATOM 841 N N . ILE A 1 109 ? 2.075 -5.937 -12.882 1.00 93.38 109 ILE A N 1
ATOM 842 C CA . ILE A 1 109 ? 3.343 -5.262 -12.574 1.00 93.38 109 ILE A CA 1
ATOM 843 C C . ILE A 1 109 ? 4.185 -6.200 -11.718 1.00 93.38 109 ILE A C 1
ATOM 845 O O . ILE A 1 109 ? 3.815 -6.530 -10.593 1.00 93.38 109 ILE A O 1
ATOM 849 N N . ALA A 1 110 ? 5.342 -6.612 -12.230 1.00 94.00 110 ALA A N 1
ATOM 850 C CA . ALA A 1 110 ? 6.250 -7.460 -11.472 1.00 94.00 110 ALA A CA 1
ATOM 851 C C . ALA A 1 110 ? 6.850 -6.698 -10.276 1.00 94.00 110 ALA A C 1
ATOM 853 O O . ALA A 1 110 ? 7.353 -5.580 -10.403 1.00 94.00 110 ALA A O 1
ATOM 854 N N . TYR A 1 111 ? 6.812 -7.327 -9.101 1.00 92.19 111 TYR A N 1
ATOM 855 C CA . TYR A 1 111 ? 7.368 -6.756 -7.878 1.00 92.19 111 TYR A CA 1
ATOM 856 C C . TYR A 1 111 ? 8.891 -6.592 -7.987 1.00 92.19 111 TYR A C 1
ATOM 858 O O . TYR A 1 111 ? 9.581 -7.515 -8.419 1.00 92.19 111 TYR A O 1
ATOM 866 N N . HIS A 1 112 ? 9.414 -5.429 -7.584 1.00 90.75 112 HIS A N 1
ATOM 867 C CA . HIS A 1 112 ? 10.821 -5.033 -7.736 1.00 90.75 112 HIS A CA 1
ATOM 868 C C . HIS A 1 112 ? 11.342 -5.017 -9.180 1.00 90.75 112 HIS A C 1
ATOM 870 O O . HIS A 1 112 ? 12.554 -5.031 -9.397 1.00 90.75 112 HIS A O 1
ATOM 876 N N . LEU A 1 113 ? 10.464 -4.941 -10.182 1.00 92.81 113 LEU A N 1
ATOM 877 C CA . LEU A 1 113 ? 10.902 -4.693 -11.550 1.00 92.81 113 LEU A CA 1
ATOM 878 C C . LEU A 1 113 ? 11.498 -3.285 -11.654 1.00 92.81 113 LEU A C 1
ATOM 880 O O . LEU A 1 113 ? 10.921 -2.332 -11.126 1.00 92.81 113 LEU A O 1
ATOM 884 N N . GLU A 1 114 ? 12.641 -3.155 -12.328 1.00 94.00 114 GLU A N 1
ATOM 885 C CA . GLU A 1 114 ? 13.231 -1.850 -12.630 1.00 94.00 114 GLU A CA 1
ATOM 886 C C . GLU A 1 114 ? 12.231 -1.030 -13.456 1.00 94.00 114 GLU A C 1
ATOM 888 O O . GLU A 1 114 ? 11.751 -1.469 -14.502 1.00 94.00 114 GLU A O 1
ATOM 893 N N . ALA A 1 115 ? 11.860 0.131 -12.928 1.00 94.75 115 ALA A N 1
ATOM 894 C CA . ALA A 1 115 ? 10.909 1.029 -13.551 1.00 94.75 115 ALA A CA 1
ATOM 895 C C . ALA A 1 115 ? 11.581 1.750 -14.720 1.00 94.75 115 ALA A C 1
ATOM 897 O O . ALA A 1 115 ? 12.741 2.167 -14.639 1.00 94.75 115 ALA A O 1
ATOM 898 N N . THR A 1 116 ? 10.841 1.915 -15.811 1.00 95.19 116 THR A N 1
ATOM 899 C CA . THR A 1 116 ? 11.338 2.646 -16.975 1.00 95.19 116 THR A CA 1
ATOM 900 C C . THR A 1 116 ? 11.431 4.140 -16.673 1.00 95.19 116 THR A C 1
ATOM 902 O O . THR A 1 116 ? 10.839 4.656 -15.720 1.00 95.19 116 THR A O 1
ATOM 905 N N . LYS A 1 117 ? 12.171 4.883 -17.500 1.00 93.50 117 LYS A N 1
ATOM 906 C CA . LYS A 1 117 ? 12.250 6.341 -17.356 1.00 93.50 117 LYS A CA 1
ATOM 907 C C . LYS A 1 117 ? 10.870 6.979 -17.539 1.00 93.50 117 LYS A C 1
ATOM 909 O O . LYS A 1 117 ? 10.567 7.985 -16.901 1.00 93.50 117 LYS A O 1
ATOM 914 N N . GLU A 1 118 ? 10.043 6.395 -18.392 1.00 94.12 118 GLU A N 1
ATOM 915 C CA . GLU A 1 118 ? 8.662 6.791 -18.630 1.00 94.12 118 GLU A CA 1
ATOM 916 C C . GLU A 1 118 ? 7.817 6.591 -17.366 1.00 94.12 118 GLU A C 1
ATOM 918 O O . GLU A 1 118 ? 7.117 7.520 -16.966 1.00 94.12 118 GLU A O 1
ATOM 923 N N . ASP A 1 119 ? 7.951 5.445 -16.690 1.00 93.00 119 ASP A N 1
ATOM 924 C CA . ASP A 1 119 ? 7.252 5.163 -15.428 1.00 93.00 119 ASP A CA 1
ATOM 925 C C . ASP A 1 119 ? 7.617 6.174 -14.334 1.00 93.00 119 ASP A C 1
ATOM 927 O O . ASP A 1 119 ? 6.742 6.686 -13.640 1.00 93.00 119 ASP A O 1
ATOM 931 N N . VAL A 1 120 ? 8.908 6.504 -14.208 1.00 92.00 120 VAL A N 1
ATOM 932 C CA . VAL A 1 120 ? 9.414 7.453 -13.201 1.00 92.00 120 VAL A CA 1
ATOM 933 C C . VAL A 1 120 ? 8.892 8.873 -13.433 1.00 92.00 120 VAL A C 1
ATOM 935 O O . VAL A 1 120 ? 8.619 9.594 -12.476 1.00 92.00 120 VAL A O 1
ATOM 938 N N . ASN A 1 121 ? 8.764 9.294 -14.693 1.00 92.19 121 ASN A N 1
ATOM 939 C CA . ASN A 1 121 ? 8.338 10.654 -15.041 1.00 92.19 121 ASN A CA 1
ATOM 940 C C . ASN A 1 121 ? 6.818 10.799 -15.185 1.00 92.19 121 ASN A C 1
ATOM 942 O O . ASN A 1 121 ? 6.325 11.898 -15.449 1.00 92.19 121 ASN A O 1
ATOM 946 N N . ARG A 1 122 ? 6.063 9.708 -15.039 1.00 90.75 122 ARG A N 1
ATOM 947 C CA . ARG A 1 122 ? 4.612 9.730 -15.179 1.00 90.75 122 ARG A CA 1
ATOM 948 C C . ARG A 1 122 ? 3.982 10.482 -14.007 1.00 90.75 122 ARG A C 1
ATOM 950 O O . ARG A 1 122 ? 4.040 10.042 -12.863 1.00 90.75 122 ARG A O 1
ATOM 957 N N . ILE A 1 123 ? 3.318 11.598 -14.302 1.00 87.00 123 ILE A N 1
ATOM 958 C CA . ILE A 1 123 ? 2.476 12.297 -13.326 1.00 87.00 123 ILE A CA 1
ATOM 959 C C . ILE A 1 123 ? 1.182 11.496 -13.168 1.00 87.00 123 ILE A C 1
ATOM 961 O O . ILE A 1 123 ? 0.437 11.298 -14.128 1.00 87.00 123 ILE A O 1
ATOM 965 N N . ILE A 1 124 ? 0.931 11.007 -11.957 1.00 82.38 124 ILE A N 1
ATOM 966 C CA . ILE A 1 124 ? -0.267 10.235 -11.629 1.00 82.38 124 ILE A CA 1
ATOM 967 C C . ILE A 1 124 ? -1.322 11.202 -11.078 1.00 82.38 124 ILE A C 1
ATOM 969 O O . ILE A 1 124 ? -1.229 11.637 -9.934 1.00 82.38 124 ILE A O 1
ATOM 973 N N . GLU A 1 125 ? -2.321 11.548 -11.894 1.00 83.44 125 GLU A N 1
ATOM 974 C CA . GLU A 1 125 ? -3.464 12.376 -11.462 1.00 83.44 125 GLU A CA 1
ATOM 975 C C . GLU A 1 125 ? -4.498 11.559 -10.671 1.00 83.44 125 GLU A C 1
ATOM 977 O O . GLU A 1 125 ? -5.090 12.049 -9.710 1.00 83.44 125 GLU A O 1
ATOM 982 N N . ALA A 1 126 ? -4.677 10.292 -11.051 1.00 85.75 126 ALA A N 1
ATOM 983 C CA . ALA A 1 126 ? -5.487 9.304 -10.353 1.00 85.75 126 ALA A CA 1
ATOM 984 C C . ALA A 1 126 ? -4.699 7.990 -10.283 1.00 85.75 126 ALA A C 1
ATOM 986 O O . ALA A 1 126 ? -4.247 7.481 -11.308 1.00 85.75 126 ALA A O 1
ATOM 987 N N . GLY A 1 127 ? -4.483 7.482 -9.069 1.00 81.44 127 GLY A N 1
ATOM 988 C CA . GLY A 1 127 ? -3.742 6.243 -8.846 1.00 81.44 127 GLY A CA 1
ATOM 989 C C . GLY A 1 127 ? -4.659 5.029 -8.905 1.00 81.44 127 GLY A C 1
ATOM 990 O O . GLY A 1 127 ? -5.623 4.951 -8.141 1.00 81.44 127 GLY A O 1
ATOM 991 N N . ASP A 1 128 ? -4.330 4.074 -9.770 1.00 86.94 128 ASP A N 1
ATOM 992 C CA . ASP A 1 128 ? -4.962 2.759 -9.757 1.00 86.94 128 ASP A CA 1
ATOM 993 C C . ASP A 1 128 ? -4.547 2.003 -8.490 1.00 86.94 128 ASP A C 1
ATOM 995 O O . ASP A 1 128 ? -3.393 2.053 -8.054 1.00 86.94 128 ASP A O 1
ATOM 999 N N . CYS A 1 129 ? -5.500 1.309 -7.872 1.00 92.69 129 CYS A N 1
ATOM 1000 C CA . CYS A 1 129 ? -5.251 0.522 -6.672 1.00 92.69 129 CYS A CA 1
ATOM 1001 C C . CYS A 1 129 ? -5.847 -0.875 -6.796 1.00 92.69 129 CYS A C 1
ATOM 1003 O O . CYS A 1 129 ? -6.846 -1.096 -7.480 1.00 92.69 129 CYS A O 1
ATOM 1005 N N . ILE A 1 130 ? -5.225 -1.818 -6.100 1.00 92.38 130 ILE A N 1
ATOM 1006 C CA . ILE A 1 130 ? -5.645 -3.213 -6.048 1.00 92.38 130 ILE A CA 1
ATOM 1007 C C . ILE A 1 130 ? -6.323 -3.434 -4.699 1.00 92.38 130 ILE A C 1
ATOM 1009 O O . ILE A 1 130 ? -5.742 -3.144 -3.652 1.00 92.38 130 ILE A O 1
ATOM 1013 N N . ILE A 1 131 ? -7.551 -3.952 -4.709 1.00 91.25 131 ILE A N 1
ATOM 1014 C CA . ILE A 1 131 ? -8.239 -4.391 -3.490 1.00 91.25 131 ILE A CA 1
ATOM 1015 C C . ILE A 1 131 ? -7.971 -5.884 -3.312 1.00 91.25 131 ILE A C 1
ATOM 1017 O O . ILE A 1 131 ? -8.394 -6.691 -4.137 1.00 91.25 131 ILE A O 1
ATOM 1021 N N . TYR A 1 132 ? -7.275 -6.251 -2.237 1.00 88.75 132 TYR A N 1
ATOM 1022 C CA . TYR A 1 132 ? -6.775 -7.607 -2.033 1.00 88.75 132 TYR A CA 1
ATOM 1023 C C . TYR A 1 132 ? -7.260 -8.246 -0.725 1.00 88.75 132 TYR A C 1
ATOM 1025 O O . TYR A 1 132 ? -7.265 -7.630 0.348 1.00 88.75 132 TYR A O 1
ATOM 1033 N N . GLY A 1 133 ? -7.604 -9.533 -0.814 1.00 85.19 133 GLY A N 1
ATOM 1034 C CA . GLY A 1 133 ? -7.919 -10.392 0.325 1.00 85.19 133 GLY A CA 1
ATOM 1035 C C . GLY A 1 133 ? -9.258 -10.100 1.016 1.00 85.19 133 GLY A C 1
ATOM 1036 O O . GLY A 1 133 ? -10.008 -9.192 0.664 1.00 85.19 133 GLY A O 1
ATOM 1037 N N . ARG A 1 134 ? -9.564 -10.893 2.054 1.00 81.75 134 ARG A N 1
ATOM 1038 C CA . ARG A 1 134 ? -10.830 -10.806 2.817 1.00 81.75 134 ARG A CA 1
ATOM 1039 C C . ARG A 1 134 ? -10.980 -9.507 3.612 1.00 81.75 134 ARG A C 1
ATOM 1041 O O . ARG A 1 134 ? -12.097 -9.111 3.917 1.00 81.75 134 ARG A O 1
ATOM 1048 N N . ASN A 1 135 ? -9.861 -8.860 3.930 1.00 78.88 135 ASN A N 1
ATOM 1049 C CA . ASN A 1 135 ? -9.820 -7.597 4.665 1.00 78.88 135 ASN A CA 1
ATOM 1050 C C . ASN A 1 135 ? -9.933 -6.369 3.744 1.00 78.88 135 ASN A C 1
ATOM 1052 O O . ASN A 1 135 ? -9.770 -5.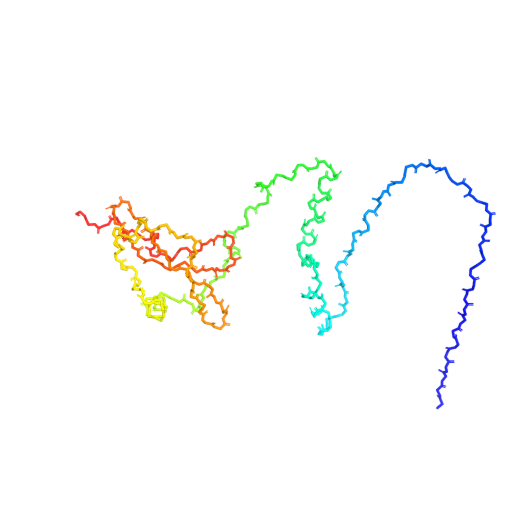253 4.229 1.00 78.88 135 ASN A O 1
ATOM 1056 N N . LEU A 1 136 ? -10.185 -6.569 2.439 1.00 83.94 136 LEU A N 1
ATOM 1057 C CA . LEU A 1 136 ? -10.328 -5.509 1.433 1.00 83.94 136 LEU A CA 1
ATOM 1058 C C . LEU A 1 136 ? -9.177 -4.496 1.483 1.00 83.94 136 LEU A C 1
ATOM 1060 O O . LEU A 1 136 ? -9.388 -3.283 1.485 1.00 83.94 136 LEU A O 1
ATOM 1064 N N . ARG A 1 137 ? -7.942 -4.997 1.568 1.00 85.38 137 ARG A N 1
ATOM 1065 C CA . ARG A 1 137 ? -6.770 -4.135 1.716 1.00 85.38 137 ARG A CA 1
ATOM 1066 C C . ARG A 1 137 ? -6.502 -3.420 0.407 1.00 85.38 137 ARG A C 1
ATOM 1068 O O . ARG A 1 137 ? -6.373 -4.063 -0.629 1.00 85.38 137 ARG A O 1
ATOM 1075 N N . THR A 1 138 ? -6.385 -2.102 0.474 1.00 90.19 138 THR A N 1
ATOM 1076 C CA . THR A 1 138 ? -5.981 -1.292 -0.671 1.00 90.19 138 THR A CA 1
ATOM 1077 C C . THR A 1 138 ? -4.465 -1.329 -0.808 1.00 90.19 138 THR A C 1
ATOM 1079 O O . THR A 1 138 ? -3.742 -0.971 0.126 1.00 90.19 138 THR A O 1
ATOM 1082 N N . ILE A 1 139 ? -3.989 -1.759 -1.969 1.00 91.12 139 ILE A N 1
ATOM 1083 C CA . ILE A 1 139 ? -2.578 -1.827 -2.328 1.00 91.12 139 ILE A CA 1
ATOM 1084 C C . ILE A 1 139 ? -2.337 -0.886 -3.505 1.00 91.12 139 ILE A C 1
ATOM 1086 O O . ILE A 1 139 ? -3.030 -0.962 -4.517 1.00 91.12 139 ILE A O 1
ATOM 1090 N N . PHE A 1 140 ? -1.347 -0.011 -3.372 1.00 92.94 140 PHE A N 1
ATOM 1091 C CA . PHE A 1 140 ? -0.962 0.948 -4.397 1.00 92.94 140 PHE A CA 1
ATOM 1092 C C . PHE A 1 140 ? 0.386 0.548 -5.002 1.00 92.94 140 PHE A C 1
ATOM 1094 O O . PHE A 1 140 ? 1.382 0.524 -4.271 1.00 92.94 140 PHE A O 1
ATOM 1101 N N . PRO A 1 141 ? 0.457 0.228 -6.303 1.00 92.56 141 PRO A N 1
ATOM 1102 C CA . PRO A 1 141 ? 1.733 0.146 -6.994 1.00 92.56 141 PRO A CA 1
ATOM 1103 C C . PRO A 1 141 ? 2.371 1.537 -7.038 1.00 92.56 141 PRO A C 1
ATOM 1105 O O . PRO A 1 141 ? 1.719 2.527 -7.367 1.00 92.56 141 PRO A O 1
ATOM 1108 N N . ALA A 1 142 ? 3.648 1.614 -6.695 1.00 92.50 142 ALA A N 1
ATOM 1109 C CA . ALA A 1 142 ? 4.410 2.849 -6.698 1.00 92.50 142 ALA A CA 1
ATOM 1110 C C . ALA A 1 142 ? 5.815 2.596 -7.232 1.00 92.50 142 ALA A C 1
ATOM 1112 O O . ALA A 1 142 ? 6.384 1.523 -7.042 1.00 92.50 142 ALA A O 1
ATOM 1113 N N . VAL A 1 143 ? 6.388 3.612 -7.864 1.00 92.69 143 VAL A N 1
ATOM 1114 C CA . VAL A 1 143 ? 7.791 3.605 -8.261 1.00 92.69 143 VAL A CA 1
ATOM 1115 C C . VAL A 1 143 ? 8.590 4.310 -7.176 1.00 92.69 143 VAL A C 1
ATOM 1117 O O . VAL A 1 143 ? 8.299 5.452 -6.825 1.00 92.69 143 VAL A O 1
ATOM 1120 N N . VAL A 1 144 ? 9.599 3.632 -6.637 1.00 90.50 144 VAL A N 1
ATOM 1121 C CA . VAL A 1 144 ? 10.517 4.214 -5.656 1.00 90.50 144 VAL A CA 1
ATOM 1122 C C . VAL A 1 144 ? 11.888 4.355 -6.294 1.00 90.50 144 VAL A C 1
ATOM 1124 O O . VAL A 1 144 ? 12.464 3.379 -6.777 1.00 90.50 144 VAL A O 1
ATOM 1127 N N . ALA A 1 145 ? 12.398 5.586 -6.295 1.00 89.25 145 ALA A N 1
ATOM 1128 C CA . ALA A 1 145 ? 13.764 5.881 -6.694 1.00 89.25 145 ALA A CA 1
ATOM 1129 C C . ALA A 1 145 ? 14.736 5.469 -5.581 1.00 89.25 145 ALA A C 1
ATOM 1131 O O . ALA A 1 145 ? 14.510 5.744 -4.403 1.00 89.25 145 ALA A O 1
ATOM 1132 N N . CYS A 1 146 ? 15.827 4.826 -5.970 1.00 83.94 146 CYS A N 1
ATOM 1133 C CA . CYS A 1 146 ? 16.938 4.475 -5.103 1.00 83.94 146 CYS A CA 1
ATOM 1134 C C . CYS A 1 146 ? 18.135 5.401 -5.381 1.00 83.94 146 CYS A C 1
ATOM 1136 O O . CYS A 1 146 ? 18.267 5.954 -6.474 1.00 83.94 146 CYS A O 1
ATOM 1138 N N . GLU A 1 147 ? 19.044 5.540 -4.411 1.00 76.50 147 GLU A N 1
ATOM 1139 C CA . GLU A 1 147 ? 20.162 6.502 -4.456 1.00 76.50 147 GLU A CA 1
ATOM 1140 C C . GLU A 1 147 ? 21.106 6.330 -5.663 1.00 76.50 147 GLU A C 1
ATOM 1142 O O . GLU A 1 147 ? 21.766 7.278 -6.075 1.00 76.50 147 GLU A O 1
ATOM 1147 N N . MET A 1 148 ? 21.124 5.154 -6.297 1.00 83.31 148 MET A N 1
ATOM 1148 C CA . MET A 1 148 ? 21.948 4.866 -7.480 1.00 83.31 148 MET A CA 1
ATOM 1149 C C . MET A 1 148 ? 21.295 5.241 -8.824 1.00 83.31 148 MET A C 1
ATOM 1151 O O . MET A 1 148 ? 21.673 4.704 -9.865 1.00 83.31 148 MET A O 1
ATOM 1155 N N . GLY A 1 149 ? 20.285 6.115 -8.827 1.00 85.06 149 GLY A N 1
ATOM 1156 C CA . GLY A 1 149 ? 19.599 6.545 -10.054 1.00 85.06 149 GLY A CA 1
ATOM 1157 C C . GLY A 1 149 ? 18.739 5.459 -10.710 1.00 85.06 149 GLY A C 1
ATOM 1158 O O . GLY A 1 149 ? 18.249 5.652 -11.820 1.00 85.06 149 GLY A O 1
ATOM 1159 N N . LYS A 1 150 ? 18.542 4.328 -10.026 1.00 90.50 150 LYS A N 1
ATOM 1160 C CA . LYS A 1 150 ? 17.598 3.279 -10.412 1.00 90.50 150 LYS A CA 1
ATOM 1161 C C . LYS A 1 150 ? 16.275 3.503 -9.714 1.00 90.50 150 LYS A C 1
ATOM 1163 O O . LYS A 1 150 ? 16.249 3.976 -8.581 1.00 90.50 150 LYS A O 1
ATOM 1168 N N . ALA A 1 151 ? 15.192 3.096 -10.349 1.00 92.88 151 ALA A N 1
ATOM 1169 C CA . ALA A 1 151 ? 13.880 3.093 -9.733 1.00 92.88 151 ALA A CA 1
ATOM 1170 C C . ALA A 1 151 ? 13.259 1.711 -9.883 1.00 92.88 151 ALA A C 1
ATOM 1172 O O . ALA A 1 151 ? 13.514 1.030 -10.871 1.00 92.88 151 ALA A O 1
ATOM 1173 N N . HIS A 1 152 ? 12.475 1.281 -8.902 1.00 93.06 152 HIS A N 1
ATOM 1174 C CA . HIS A 1 152 ? 11.828 -0.027 -8.932 1.00 93.06 152 HIS A CA 1
ATOM 1175 C C . HIS A 1 152 ? 10.358 0.091 -8.555 1.00 93.06 152 HIS A C 1
ATOM 1177 O O . HIS A 1 152 ? 9.976 0.936 -7.740 1.00 93.06 152 HIS A O 1
ATOM 1183 N N . TRP A 1 153 ? 9.547 -0.791 -9.129 1.00 93.19 153 TRP A N 1
ATOM 1184 C CA . TRP A 1 153 ? 8.158 -0.974 -8.745 1.00 93.19 153 TRP A CA 1
ATOM 1185 C C . TRP A 1 153 ? 8.057 -1.660 -7.383 1.00 93.19 153 TRP A C 1
ATOM 1187 O O . TRP A 1 153 ? 8.612 -2.736 -7.157 1.00 93.19 153 TRP A O 1
ATOM 1197 N N . VAL A 1 154 ? 7.309 -1.048 -6.475 1.00 91.94 154 VAL A N 1
ATOM 1198 C CA . VAL A 1 154 ? 6.980 -1.575 -5.152 1.00 91.94 154 VAL A CA 1
ATOM 1199 C C . VAL A 1 154 ? 5.476 -1.483 -4.919 1.00 91.94 154 VAL A C 1
ATOM 1201 O O . VAL A 1 154 ? 4.770 -0.723 -5.577 1.00 91.94 154 VAL A O 1
ATOM 1204 N N . PHE A 1 155 ? 4.979 -2.239 -3.946 1.00 90.81 155 PHE A N 1
ATOM 1205 C CA . PHE A 1 155 ? 3.584 -2.189 -3.526 1.00 90.81 155 PHE A CA 1
ATOM 1206 C C . PHE A 1 155 ? 3.482 -1.574 -2.133 1.00 90.81 155 PHE A C 1
ATOM 1208 O O . PHE A 1 155 ? 4.091 -2.058 -1.178 1.00 90.81 155 PHE A O 1
ATOM 1215 N N . ILE A 1 156 ? 2.696 -0.509 -2.019 1.00 88.38 156 ILE A N 1
ATOM 1216 C CA . ILE A 1 156 ? 2.392 0.174 -0.766 1.00 88.38 156 ILE A CA 1
ATOM 1217 C C . ILE A 1 156 ? 1.046 -0.335 -0.267 1.00 88.38 156 ILE A C 1
ATOM 1219 O O . ILE A 1 156 ? 0.023 -0.155 -0.923 1.00 88.38 156 ILE A O 1
ATOM 1223 N N . VAL A 1 157 ? 1.028 -0.962 0.905 1.00 86.50 157 VAL A N 1
ATOM 1224 C CA . VAL A 1 157 ? -0.207 -1.495 1.488 1.00 86.50 157 VAL A CA 1
ATOM 1225 C C . VAL A 1 157 ? -0.765 -0.489 2.486 1.00 86.50 157 VAL A C 1
ATOM 1227 O O . VAL A 1 157 ? -0.097 -0.133 3.458 1.00 86.50 157 VAL A O 1
ATOM 1230 N N . ASN A 1 158 ? -2.009 -0.052 2.280 1.00 83.38 158 ASN A N 1
ATOM 1231 C CA . ASN A 1 158 ? -2.702 0.758 3.272 1.00 83.38 158 ASN A CA 1
ATOM 1232 C C . ASN A 1 158 ? -3.080 -0.121 4.473 1.00 83.38 158 ASN A C 1
ATOM 1234 O O . ASN A 1 158 ? -3.952 -0.989 4.393 1.00 83.38 158 ASN A O 1
ATOM 1238 N N . THR A 1 159 ? -2.412 0.106 5.598 1.00 76.31 159 THR A N 1
ATOM 1239 C CA . THR A 1 159 ? -2.656 -0.616 6.853 1.00 76.31 159 THR A CA 1
ATOM 1240 C C . THR A 1 159 ? -3.688 0.066 7.744 1.00 76.31 159 THR A C 1
ATOM 1242 O O . THR A 1 159 ? -4.047 -0.488 8.780 1.00 76.31 159 THR A O 1
ATOM 1245 N N . GLY A 1 160 ? -4.144 1.270 7.381 1.00 69.94 160 GLY A N 1
ATOM 1246 C CA . GLY A 1 160 ? -4.902 2.148 8.272 1.00 69.94 160 GLY A CA 1
ATOM 1247 C C . GLY A 1 160 ? -4.059 2.752 9.403 1.00 69.94 160 GLY A C 1
ATOM 1248 O O . GLY A 1 160 ? -4.592 3.493 10.226 1.00 69.94 160 GLY A O 1
ATOM 1249 N N . SER A 1 161 ? -2.755 2.458 9.450 1.00 68.12 161 SER A N 1
ATOM 1250 C CA . SER A 1 161 ? -1.803 3.140 10.324 1.00 68.12 161 SER A CA 1
ATOM 1251 C C . SER A 1 161 ? -1.478 4.522 9.746 1.00 68.12 161 SER A C 1
ATOM 1253 O O . SER A 1 161 ? -1.304 4.637 8.532 1.00 68.12 161 SER A O 1
ATOM 1255 N N . PRO A 1 162 ? -1.322 5.568 10.580 1.00 60.91 162 PRO A N 1
ATOM 1256 C CA . PRO A 1 162 ? -0.804 6.862 10.129 1.00 60.91 162 PRO A CA 1
ATOM 1257 C C . PRO A 1 162 ? 0.633 6.765 9.591 1.00 60.91 162 PRO A C 1
ATOM 1259 O O . PRO A 1 162 ? 1.111 7.684 8.932 1.00 60.91 162 PRO A O 1
ATOM 1262 N N . LEU A 1 163 ? 1.320 5.654 9.869 1.00 57.41 163 LEU A N 1
ATOM 1263 C CA . LEU A 1 163 ? 2.629 5.328 9.328 1.00 57.41 163 LEU A CA 1
ATOM 1264 C C . LEU A 1 163 ? 2.465 4.265 8.241 1.00 57.41 163 LEU A C 1
ATOM 1266 O O . LEU A 1 163 ? 2.201 3.095 8.532 1.00 57.41 163 LEU A O 1
ATOM 1270 N N . THR A 1 164 ? 2.614 4.689 6.989 1.00 57.28 164 THR A N 1
ATOM 1271 C CA . THR A 1 164 ? 2.601 3.814 5.817 1.00 57.28 164 THR A CA 1
ATOM 1272 C C . THR A 1 164 ? 3.770 2.835 5.896 1.00 57.28 164 THR A C 1
ATOM 1274 O O . THR A 1 164 ? 4.931 3.241 5.938 1.00 57.28 164 THR A O 1
ATOM 1277 N N . TYR A 1 165 ? 3.474 1.536 5.922 1.00 57.56 165 TYR A N 1
ATOM 1278 C CA . TYR A 1 165 ? 4.505 0.505 5.929 1.00 57.56 165 TYR A CA 1
ATOM 1279 C C . TYR A 1 165 ? 5.021 0.293 4.502 1.00 57.56 165 TYR A C 1
ATOM 1281 O O . TYR A 1 165 ? 4.302 -0.220 3.644 1.00 57.56 165 TYR A O 1
ATOM 1289 N N . LEU A 1 166 ? 6.269 0.685 4.248 1.00 57.84 166 LEU A N 1
ATOM 1290 C CA . LEU A 1 166 ? 7.016 0.238 3.075 1.00 57.84 166 LEU A CA 1
ATOM 1291 C C . LEU A 1 166 ? 7.619 -1.130 3.407 1.00 57.84 166 LEU A C 1
ATOM 1293 O O . LEU A 1 166 ? 8.206 -1.306 4.476 1.00 57.84 166 LEU A O 1
ATOM 1297 N N . SER A 1 167 ? 7.443 -2.113 2.521 1.00 55.53 167 SER A N 1
ATOM 1298 C CA . SER A 1 167 ? 7.955 -3.474 2.721 1.00 55.53 167 SER A CA 1
ATOM 1299 C C . SER A 1 167 ? 9.430 -3.460 3.137 1.00 55.53 167 SER A C 1
ATOM 1301 O O . SER A 1 167 ? 10.223 -2.735 2.536 1.00 55.53 167 SER A O 1
ATOM 1303 N N . ALA A 1 168 ? 9.809 -4.294 4.110 1.00 53.44 168 ALA A N 1
ATOM 1304 C CA . ALA A 1 168 ? 11.138 -4.300 4.734 1.00 53.44 168 ALA A CA 1
ATOM 1305 C C . ALA A 1 168 ? 12.331 -4.393 3.757 1.00 53.44 168 ALA A C 1
ATOM 1307 O O . ALA A 1 168 ? 13.430 -3.971 4.105 1.00 53.44 168 ALA A O 1
ATOM 1308 N N . GLN A 1 169 ? 12.131 -4.894 2.534 1.00 53.25 169 GLN A N 1
ATOM 1309 C CA . GLN A 1 169 ? 13.172 -4.937 1.500 1.00 53.25 169 GLN A CA 1
ATOM 1310 C C . GLN A 1 169 ? 13.578 -3.559 0.960 1.00 53.25 169 GLN A C 1
ATOM 1312 O O . GLN A 1 169 ? 14.682 -3.433 0.444 1.00 53.25 169 GLN A O 1
ATOM 1317 N N . VAL A 1 170 ? 12.754 -2.520 1.131 1.00 46.97 170 VAL A N 1
ATOM 1318 C CA . VAL A 1 170 ? 13.119 -1.138 0.766 1.00 46.97 170 VAL A CA 1
ATOM 1319 C C . VAL A 1 170 ? 14.098 -0.536 1.787 1.00 46.97 170 VAL A C 1
ATOM 1321 O O . VAL A 1 170 ? 14.932 0.282 1.422 1.00 46.97 170 VAL A O 1
ATOM 1324 N N . ASN A 1 171 ? 14.056 -0.997 3.045 1.00 40.81 171 ASN A N 1
ATOM 1325 C CA . ASN A 1 171 ? 15.014 -0.622 4.096 1.00 40.81 171 ASN A CA 1
ATOM 1326 C C . ASN A 1 171 ? 16.214 -1.576 4.194 1.00 40.81 171 ASN A C 1
ATOM 1328 O O . ASN A 1 171 ? 17.132 -1.337 4.978 1.00 40.81 171 ASN A O 1
ATOM 1332 N N . ALA A 1 172 ? 16.210 -2.679 3.445 1.00 41.81 172 ALA A N 1
ATOM 1333 C CA . ALA A 1 172 ? 17.382 -3.527 3.328 1.00 41.81 172 ALA A CA 1
ATOM 1334 C C . ALA A 1 172 ? 18.381 -2.862 2.361 1.00 41.81 172 ALA A C 1
ATOM 1336 O O . ALA A 1 172 ? 17.953 -2.257 1.378 1.00 41.81 172 ALA A O 1
ATOM 1337 N N . PRO A 1 173 ? 19.701 -3.015 2.566 1.00 43.84 173 PRO A N 1
ATOM 1338 C CA . PRO A 1 173 ? 20.750 -2.487 1.690 1.00 43.84 173 PRO A CA 1
ATOM 1339 C C . PRO A 1 173 ? 20.813 -3.216 0.331 1.00 43.84 173 PRO A C 1
ATOM 1341 O O . PRO A 1 173 ? 21.888 -3.519 -0.181 1.00 43.84 173 PRO A O 1
ATOM 1344 N N . ALA A 1 174 ? 19.666 -3.501 -0.293 1.00 45.78 174 ALA A N 1
ATOM 1345 C CA . ALA A 1 174 ? 19.582 -3.944 -1.679 1.00 45.78 174 ALA A CA 1
ATOM 1346 C C . ALA A 1 174 ? 20.132 -2.875 -2.645 1.00 45.78 174 ALA A C 1
ATOM 1348 O O . ALA A 1 174 ? 20.512 -3.210 -3.763 1.00 45.78 174 ALA A O 1
ATOM 1349 N N . CYS A 1 175 ? 20.253 -1.618 -2.194 1.00 46.16 175 CYS A N 1
ATOM 1350 C CA . CYS A 1 175 ? 20.923 -0.548 -2.930 1.00 46.16 175 CYS A CA 1
ATOM 1351 C C . CYS A 1 175 ? 22.393 -0.301 -2.520 1.00 46.16 175 CYS A C 1
ATOM 1353 O O . CYS A 1 175 ? 23.047 0.531 -3.139 1.00 46.16 175 CYS A O 1
ATOM 1355 N N . GLU A 1 176 ? 22.939 -1.013 -1.522 1.00 40.12 176 GLU A N 1
ATOM 1356 C CA . GLU A 1 176 ? 24.267 -0.707 -0.950 1.00 40.12 176 GLU A CA 1
ATOM 1357 C C . GLU A 1 176 ? 25.363 -1.739 -1.275 1.00 40.12 176 GLU A C 1
ATOM 1359 O O . GLU A 1 176 ? 26.499 -1.588 -0.833 1.00 40.12 176 GLU A O 1
ATOM 1364 N N . LYS A 1 177 ? 25.093 -2.810 -2.037 1.00 44.06 177 LYS A N 1
ATOM 1365 C CA . LYS A 1 177 ? 26.128 -3.832 -2.299 1.00 44.06 177 LYS A CA 1
ATOM 1366 C C . LYS A 1 177 ? 26.232 -4.263 -3.756 1.00 44.06 177 LYS A C 1
ATOM 1368 O O . LYS A 1 177 ? 25.612 -5.241 -4.162 1.00 44.06 177 LYS A O 1
ATOM 1373 N N . ARG A 1 178 ? 27.114 -3.572 -4.487 1.00 40.72 178 ARG A N 1
ATOM 1374 C CA . ARG A 1 178 ? 28.090 -4.134 -5.444 1.00 40.72 178 ARG A CA 1
ATOM 1375 C C . ARG A 1 178 ? 29.114 -3.048 -5.820 1.00 40.72 178 ARG A C 1
ATOM 1377 O O . ARG A 1 178 ? 28.878 -2.274 -6.743 1.00 40.72 178 ARG A O 1
ATOM 1384 N N . VAL A 1 179 ? 30.230 -3.019 -5.092 1.00 39.62 179 VAL A N 1
ATOM 1385 C CA . VAL A 1 179 ? 31.549 -2.572 -5.576 1.00 39.62 179 VAL A CA 1
ATOM 1386 C C . VAL A 1 179 ? 32.494 -3.741 -5.364 1.00 39.62 179 VAL A C 1
ATOM 1388 O O . VAL A 1 179 ? 32.403 -4.343 -4.268 1.00 39.62 179 VAL A O 1
#

Radius of gyration: 28.54 Å; chains: 1; bounding box: 87×54×57 Å

Sequence (179 aa):
MFRLLSRQAAKAVPRPGLRLPTGTSRRIHSVQLPYSGPPSYDTIARQFSSSQIGPQAFFARKRQQEAKERGEYVDIHDIGGVDPRGFGVLITDIDHGKLQHEVAEAGGIAYHLEATKEDVNRIIEAGDCIIYGRNLRTIFPAVVACEMGKAHWVFIVNTGSPLTYLSAQVNAPACEKRV

pLDDT: mean 71.7, std 18.17, range [37.91, 95.19]

Foldseek 3Di:
DDDDDDDDDDDDDDDPDDDDDPDDDPVPPPPDQQDDDDDDPVSVVCQVPDPDDHNVVSVVVVVVVVCVVVVNPPPVPPPPPPPVVNLPPPPVVDDPVCQQPVVCVVVVHGAFAWDDPCLVPDDPPDFDWDQDDPVRWTKGWDWDQDPVRIITTHIWIPSVDPDTDGPCVVVPPPVPDDD